Protein AF-A0A433CMC2-F1 (afdb_monomer)

Nearest PDB structures (foldseek):
  7rye-assembly1_B  TM=2.574E-01  e=6.140E+00  Salmonella enterica subsp. enterica serovar Typhimurium

Sequence (64 aa):
MIWNYIKADSFFRDYLPHVKNYKHKIRGKNGRGNPVEFPPADKAAIKAGLEQLFKDLSNDFKEL

Secondary structure (DSSP, 8-state):
-GGGTS-HHHHHHHT-TT---HHHHHHTB-TTS-B----HHHHHHHHHHHHHHHHHHHHHHHH-

Solvent-accessible surface area (backbone atoms only — not comparable to full-atom values): 3854 Å² total; per-residue (Å²): 113,75,65,81,82,41,64,55,72,58,50,37,57,76,63,34,70,81,66,70,66,52,71,29,30,74,68,42,27,45,99,85,66,49,77,35,68,71,52,73,68,54,51,52,50,50,52,55,36,50,57,48,52,54,50,54,53,54,50,57,64,72,75,110

Structure (mmCIF, N/CA/C/O backbone):
data_AF-A0A433CMC2-F1
#
_entry.id   AF-A0A433CMC2-F1
#
loop_
_atom_site.group_PDB
_atom_site.id
_ato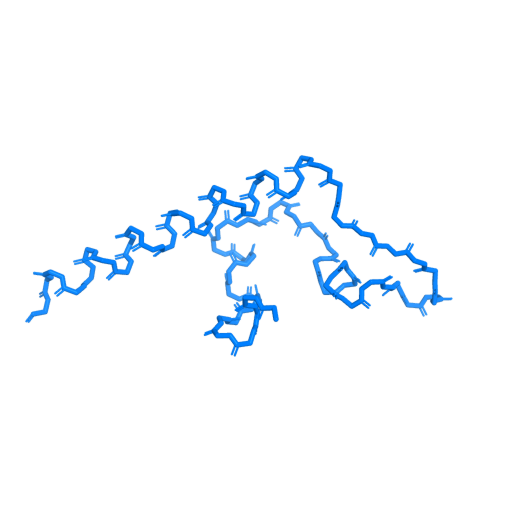m_site.type_symbol
_atom_site.label_atom_id
_atom_site.label_alt_id
_atom_site.label_comp_id
_atom_site.label_asym_id
_atom_site.label_entity_id
_atom_site.label_seq_id
_atom_site.pdbx_PDB_ins_code
_atom_site.Cartn_x
_atom_site.Cartn_y
_atom_site.Cartn_z
_atom_site.occupancy
_atom_site.B_iso_or_equiv
_atom_site.auth_seq_id
_atom_site.auth_comp_id
_atom_site.auth_asym_id
_atom_site.auth_atom_id
_atom_site.pdbx_PDB_model_num
ATOM 1 N N . MET A 1 1 ? 5.873 -11.365 2.811 1.00 77.19 1 MET A N 1
ATOM 2 C CA . MET A 1 1 ? 5.571 -9.918 2.660 1.00 77.19 1 MET A CA 1
ATOM 3 C C . MET A 1 1 ? 4.245 -9.627 3.352 1.00 77.19 1 MET A C 1
ATOM 5 O O . MET A 1 1 ? 3.451 -10.551 3.466 1.00 77.19 1 MET A O 1
ATOM 9 N N . ILE A 1 2 ? 3.985 -8.385 3.781 1.00 89.38 2 ILE A N 1
ATOM 10 C CA . ILE A 1 2 ? 2.719 -7.986 4.441 1.00 89.38 2 ILE A CA 1
ATOM 11 C C . ILE A 1 2 ? 1.463 -8.411 3.652 1.00 89.38 2 ILE A C 1
ATOM 13 O O . ILE A 1 2 ? 0.454 -8.790 4.235 1.00 89.38 2 ILE A O 1
ATOM 17 N N . TRP A 1 3 ? 1.574 -8.483 2.323 1.00 92.81 3 TRP A N 1
ATOM 18 C CA . TRP A 1 3 ? 0.536 -8.939 1.389 1.00 92.81 3 TRP A CA 1
ATOM 19 C C . TRP A 1 3 ? 0.095 -10.404 1.549 1.00 92.81 3 TRP A C 1
ATOM 21 O O .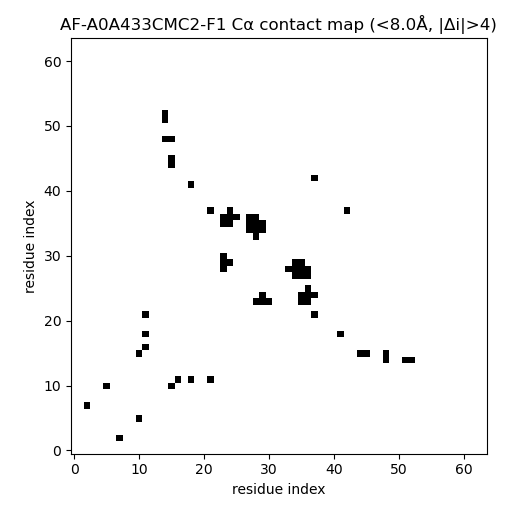 TRP A 1 3 ? -0.874 -10.808 0.918 1.00 92.81 3 TRP A O 1
ATOM 31 N N . ASN A 1 4 ? 0.784 -11.201 2.374 1.00 93.25 4 ASN A N 1
ATOM 32 C CA . ASN A 1 4 ? 0.333 -12.546 2.752 1.00 93.25 4 ASN A CA 1
ATOM 33 C C . ASN A 1 4 ? -0.788 -12.509 3.804 1.00 93.25 4 ASN A C 1
ATOM 35 O O . ASN A 1 4 ? -1.488 -13.499 3.976 1.00 93.25 4 ASN A O 1
ATOM 39 N N . TYR A 1 5 ? -0.929 -11.389 4.515 1.00 94.69 5 TYR A N 1
ATOM 40 C CA . TYR A 1 5 ? -1.882 -11.215 5.613 1.00 94.69 5 TYR A CA 1
ATOM 41 C C . TYR A 1 5 ? -3.019 -10.261 5.247 1.00 94.69 5 TYR A C 1
ATOM 43 O O . TYR A 1 5 ? -4.110 -10.368 5.795 1.00 94.69 5 TYR A O 1
ATOM 51 N N . ILE A 1 6 ? -2.779 -9.342 4.307 1.00 94.31 6 ILE A N 1
ATOM 52 C CA . ILE A 1 6 ? -3.778 -8.379 3.835 1.00 94.31 6 ILE A CA 1
ATOM 53 C C . ILE A 1 6 ? -3.917 -8.435 2.316 1.00 94.31 6 ILE A C 1
ATOM 55 O O . ILE A 1 6 ? -2.933 -8.560 1.581 1.00 94.31 6 ILE A O 1
ATOM 59 N N . LYS A 1 7 ? -5.148 -8.280 1.823 1.00 95.75 7 LYS A N 1
ATOM 60 C CA . LYS A 1 7 ? -5.415 -8.210 0.385 1.00 95.75 7 LYS A CA 1
ATOM 61 C C . LYS A 1 7 ? -4.893 -6.886 -0.171 1.00 95.75 7 LYS A C 1
ATOM 63 O O . LYS A 1 7 ? -5.485 -5.835 0.062 1.00 95.75 7 LYS A O 1
ATOM 68 N N . ALA A 1 8 ? -3.814 -6.957 -0.954 1.00 96.38 8 ALA A N 1
ATOM 69 C CA . ALA A 1 8 ? -3.194 -5.786 -1.575 1.00 96.38 8 ALA A CA 1
ATOM 70 C C . ALA A 1 8 ? -4.210 -4.942 -2.366 1.00 96.38 8 ALA A C 1
ATOM 72 O O . ALA A 1 8 ? -4.222 -3.726 -2.232 1.00 96.38 8 ALA A O 1
ATOM 73 N N . ASP A 1 9 ? -5.104 -5.578 -3.130 1.00 96.56 9 ASP A N 1
ATOM 74 C CA . ASP A 1 9 ? -6.102 -4.865 -3.939 1.00 96.56 9 ASP A CA 1
ATOM 75 C C . ASP A 1 9 ? -7.013 -3.962 -3.095 1.00 96.56 9 ASP A C 1
ATOM 77 O O . ASP A 1 9 ? -7.271 -2.831 -3.499 1.00 96.56 9 ASP A O 1
ATOM 81 N N . SER A 1 10 ? -7.462 -4.430 -1.925 1.00 97.00 10 SER A N 1
ATOM 82 C CA . SER A 1 10 ? -8.271 -3.614 -1.011 1.00 97.00 10 SER A CA 1
ATOM 83 C C . SER A 1 10 ? -7.428 -2.494 -0.409 1.00 97.00 10 SER A C 1
ATOM 85 O O . SER A 1 10 ? -7.798 -1.330 -0.492 1.00 97.00 10 SER A O 1
ATOM 87 N N . PHE A 1 11 ? -6.236 -2.826 0.095 1.00 97.81 11 PHE A N 1
ATOM 88 C CA . PHE A 1 11 ? -5.339 -1.846 0.705 1.00 97.81 11 PHE A CA 1
ATOM 89 C C . PHE A 1 11 ? -4.998 -0.683 -0.240 1.00 97.81 11 PHE A C 1
ATOM 91 O O . PHE A 1 11 ? -5.171 0.481 0.111 1.00 97.81 11 PHE A O 1
ATOM 98 N N . PHE A 1 12 ? -4.547 -0.977 -1.463 1.00 97.56 12 PHE A N 1
ATOM 99 C CA . PHE A 1 12 ? -4.177 0.063 -2.424 1.00 97.56 12 PHE A CA 1
ATOM 100 C C . PHE A 1 12 ? -5.384 0.827 -2.971 1.00 97.56 12 PHE A C 1
ATOM 102 O O . PHE A 1 12 ? -5.223 1.969 -3.382 1.00 97.56 12 PHE A O 1
ATOM 109 N N . ARG A 1 13 ? -6.585 0.243 -2.991 1.00 97.19 13 ARG A N 1
ATOM 110 C 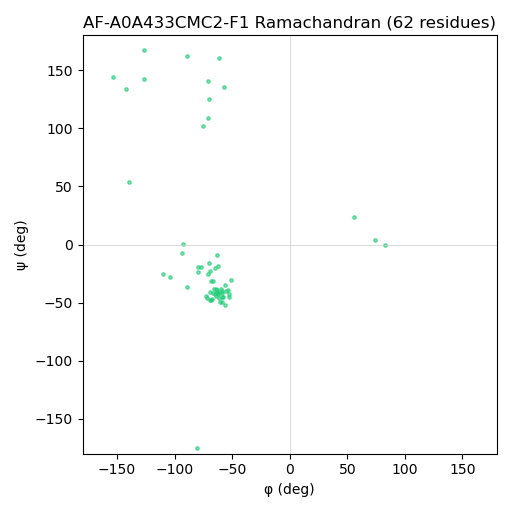CA . ARG A 1 13 ? -7.799 0.974 -3.375 1.00 97.19 13 ARG A CA 1
ATOM 111 C C . ARG A 1 13 ? -8.214 1.967 -2.291 1.00 97.19 13 ARG A C 1
ATOM 113 O O . ARG A 1 13 ? -8.502 3.113 -2.619 1.00 97.19 13 ARG A O 1
ATOM 120 N N . ASP A 1 14 ? -8.215 1.519 -1.041 1.00 97.75 14 ASP A N 1
ATOM 121 C CA . ASP A 1 14 ? -8.860 2.237 0.059 1.00 97.75 14 ASP A CA 1
ATOM 122 C C . ASP A 1 14 ? -7.894 3.238 0.722 1.00 97.75 14 ASP A C 1
ATOM 124 O O . ASP A 1 14 ? -8.284 4.362 1.025 1.00 97.75 14 ASP A O 1
ATOM 128 N N . TYR A 1 15 ? -6.605 2.893 0.842 1.00 97.56 15 TYR A N 1
ATOM 129 C CA . TYR A 1 15 ? -5.603 3.737 1.509 1.00 97.56 15 TYR A CA 1
ATOM 130 C C . TYR A 1 15 ? -4.665 4.469 0.544 1.00 97.56 15 TYR A C 1
ATOM 132 O O . TYR A 1 15 ? -4.143 5.530 0.878 1.00 97.56 15 TYR A O 1
ATOM 140 N N . LEU A 1 16 ? -4.406 3.918 -0.650 1.00 97.56 16 LEU A N 1
ATOM 141 C CA . LEU A 1 16 ? -3.379 4.438 -1.572 1.00 97.56 16 LEU A CA 1
ATOM 142 C C . LEU A 1 16 ? -3.805 4.431 -3.054 1.00 97.56 16 LEU A C 1
ATOM 144 O O . LEU A 1 16 ? -3.054 3.934 -3.903 1.00 97.56 16 LEU A O 1
ATOM 148 N N . PRO A 1 17 ? -4.960 5.025 -3.422 1.00 96.88 17 PRO A N 1
ATOM 149 C CA . PRO A 1 17 ? -5.517 4.926 -4.780 1.00 96.88 17 PRO A CA 1
ATOM 150 C C . PRO A 1 17 ? -4.622 5.538 -5.871 1.00 96.88 17 PRO A C 1
ATOM 152 O O . PRO A 1 17 ? -4.770 5.238 -7.064 1.00 96.88 17 PRO A O 1
ATOM 155 N N . HIS A 1 18 ? -3.679 6.397 -5.480 1.00 95.94 18 HIS A N 1
ATOM 156 C CA . HIS A 1 18 ? -2.700 7.026 -6.362 1.00 95.94 18 HIS A CA 1
ATOM 157 C C . HIS A 1 18 ? -1.518 6.103 -6.709 1.00 95.94 18 HIS A C 1
ATOM 159 O O . HIS A 1 18 ? -0.916 6.270 -7.771 1.00 95.94 18 HIS A O 1
ATOM 165 N N . VAL A 1 19 ? -1.208 5.091 -5.889 1.00 95.94 19 VAL A N 1
ATOM 166 C CA . VAL A 1 19 ? -0.106 4.157 -6.159 1.00 95.94 19 VAL A CA 1
ATOM 167 C C . VAL A 1 19 ? -0.527 3.173 -7.250 1.00 95.94 19 VAL A C 1
ATOM 169 O O . VAL A 1 19 ? -1.262 2.212 -7.029 1.00 95.94 19 VAL A O 1
ATOM 172 N N . LYS A 1 20 ? -0.047 3.404 -8.474 1.00 92.94 20 LYS A N 1
ATOM 173 C CA . LYS A 1 20 ? -0.337 2.547 -9.633 1.00 92.94 20 LYS A CA 1
ATOM 174 C C . LYS A 1 20 ? 0.680 1.419 -9.786 1.00 92.94 20 LYS A C 1
ATOM 176 O O . LYS A 1 20 ? 1.801 1.476 -9.270 1.00 92.94 20 LYS A O 1
ATOM 181 N N . ASN A 1 21 ? 0.292 0.401 -10.558 1.00 94.94 21 ASN A N 1
ATOM 182 C CA . ASN A 1 21 ? 1.124 -0.758 -10.899 1.00 94.94 21 ASN A CA 1
ATOM 183 C C . ASN A 1 21 ? 1.669 -1.519 -9.677 1.00 94.94 21 ASN A C 1
ATOM 185 O O . ASN A 1 21 ? 2.677 -2.218 -9.790 1.00 94.94 21 ASN A O 1
ATOM 189 N N . TYR A 1 22 ? 1.004 -1.417 -8.520 1.00 96.19 22 TYR A N 1
ATOM 190 C CA . TYR A 1 22 ? 1.437 -2.071 -7.283 1.00 96.19 22 TYR A CA 1
ATOM 191 C C . TYR A 1 22 ? 1.598 -3.585 -7.467 1.00 96.19 22 TYR A C 1
ATOM 193 O O . TYR A 1 22 ? 2.557 -4.149 -6.963 1.00 96.19 22 TYR A O 1
ATOM 201 N N . LYS A 1 23 ? 0.758 -4.240 -8.283 1.00 95.06 23 LYS A N 1
ATOM 202 C CA . LYS A 1 23 ? 0.885 -5.677 -8.600 1.00 95.06 23 LYS A CA 1
ATOM 203 C C . 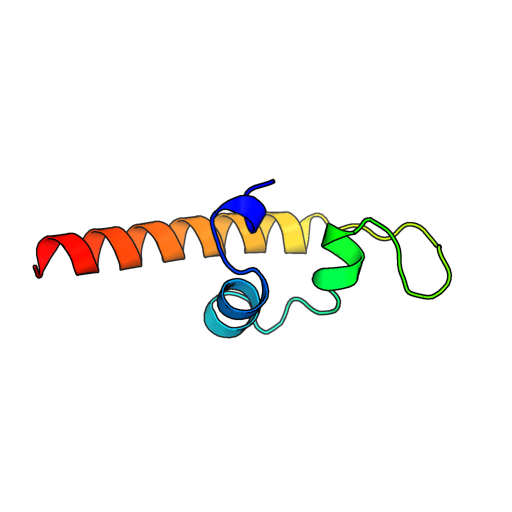LYS A 1 23 ? 2.240 -6.023 -9.227 1.00 95.06 23 LYS A C 1
ATOM 205 O O . LYS A 1 23 ? 2.884 -6.986 -8.820 1.00 95.06 23 LYS A O 1
ATOM 210 N N . HIS A 1 24 ? 2.703 -5.218 -10.186 1.00 96.44 24 HIS A N 1
ATOM 211 C CA . HIS A 1 24 ? 4.011 -5.409 -10.821 1.00 96.44 24 HIS A CA 1
ATOM 212 C C . HIS A 1 24 ? 5.160 -5.118 -9.855 1.00 96.44 24 HIS A C 1
ATOM 214 O O . HIS A 1 24 ? 6.129 -5.870 -9.831 1.00 96.44 24 HIS A O 1
ATOM 220 N N . LYS A 1 25 ? 5.026 -4.063 -9.042 1.00 95.75 25 LYS A N 1
ATOM 221 C CA . LYS A 1 25 ? 6.022 -3.661 -8.039 1.00 95.75 25 LYS A CA 1
ATOM 222 C C . LYS A 1 25 ? 6.164 -4.696 -6.916 1.00 95.75 25 LYS A C 1
ATOM 224 O O . LYS A 1 25 ? 7.276 -4.995 -6.508 1.00 95.75 25 LYS A O 1
ATOM 229 N N . ILE A 1 26 ? 5.062 -5.305 -6.471 1.00 95.50 26 ILE A N 1
ATOM 230 C CA . ILE A 1 26 ? 5.069 -6.428 -5.516 1.00 95.50 26 ILE A CA 1
ATOM 231 C C . ILE A 1 26 ? 5.751 -7.652 -6.132 1.00 95.50 26 ILE A C 1
ATOM 233 O O . ILE A 1 26 ? 6.553 -8.304 -5.472 1.00 95.50 26 ILE A O 1
ATOM 237 N N . ARG A 1 27 ? 5.463 -7.951 -7.407 1.00 94.31 27 ARG A N 1
ATOM 238 C CA . ARG A 1 27 ? 6.103 -9.054 -8.140 1.00 94.31 27 ARG A CA 1
ATOM 239 C C . ARG A 1 27 ? 7.584 -8.790 -8.454 1.00 94.31 27 ARG A C 1
ATOM 241 O O . ARG A 1 27 ? 8.281 -9.713 -8.862 1.00 94.31 27 ARG A O 1
ATOM 248 N N . GLY A 1 28 ? 8.043 -7.543 -8.345 1.00 96.06 28 GLY A N 1
ATOM 249 C CA . GLY A 1 28 ? 9.397 -7.114 -8.704 1.00 96.06 28 GLY A CA 1
ATOM 250 C C . GLY A 1 28 ? 9.663 -7.025 -10.210 1.00 96.06 28 GLY A C 1
ATOM 251 O O . GLY A 1 28 ? 10.789 -6.756 -10.613 1.00 96.06 28 GLY A O 1
ATOM 252 N N . LYS A 1 29 ? 8.658 -7.261 -11.067 1.00 97.06 29 LYS A N 1
ATOM 253 C CA . LYS A 1 29 ? 8.808 -7.227 -12.533 1.00 97.06 29 LYS A CA 1
ATOM 254 C C . LYS A 1 29 ? 7.508 -6.896 -13.261 1.00 97.06 29 LYS A C 1
ATOM 256 O O . LYS A 1 29 ? 6.432 -7.364 -12.872 1.00 97.06 29 LYS A O 1
ATOM 261 N N . ASN A 1 30 ? 7.605 -6.158 -14.367 1.00 95.44 30 ASN A N 1
ATOM 262 C CA . ASN A 1 30 ? 6.460 -5.821 -15.223 1.00 95.44 30 ASN A CA 1
ATOM 263 C C . ASN A 1 30 ? 6.066 -6.967 -16.183 1.00 95.44 30 ASN A C 1
ATOM 265 O O . ASN A 1 30 ? 6.609 -8.074 -16.121 1.00 95.44 30 ASN A O 1
ATOM 269 N N . GLY A 1 31 ? 5.102 -6.702 -17.074 1.00 92.88 31 GLY A N 1
ATOM 270 C CA . GLY A 1 31 ? 4.643 -7.654 -18.096 1.00 92.88 31 GLY A CA 1
ATOM 271 C C . GLY A 1 31 ? 5.696 -8.032 -19.146 1.00 92.88 31 GLY A C 1
ATOM 272 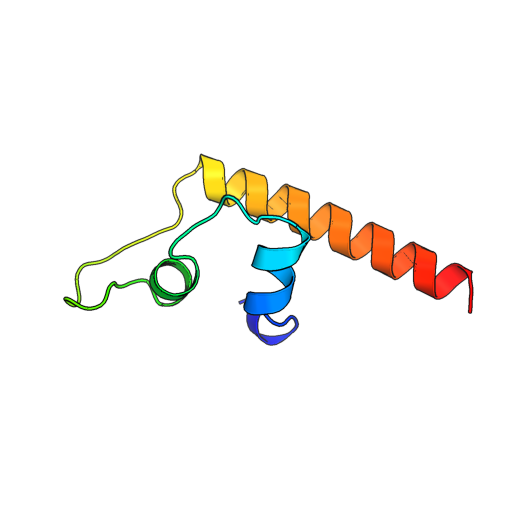O O . GLY A 1 31 ? 5.582 -9.089 -19.750 1.00 92.88 31 GLY A O 1
ATOM 273 N N . ARG A 1 32 ? 6.746 -7.218 -19.320 1.00 94.31 32 ARG A N 1
ATOM 274 C CA . ARG A 1 32 ? 7.882 -7.481 -20.222 1.00 94.31 32 ARG A CA 1
ATOM 275 C C . ARG A 1 32 ? 9.053 -8.182 -19.522 1.00 94.31 32 ARG A C 1
ATOM 277 O O . ARG A 1 32 ? 10.074 -8.419 -20.147 1.00 94.31 32 ARG A O 1
ATOM 284 N N . GLY A 1 33 ? 8.927 -8.482 -18.228 1.00 94.81 33 GLY A N 1
ATOM 285 C CA . GLY A 1 33 ? 9.990 -9.099 -17.430 1.00 94.81 33 GLY A CA 1
ATOM 286 C C . GLY A 1 33 ? 11.036 -8.122 -16.887 1.00 94.81 33 GLY A C 1
ATOM 287 O O . GLY A 1 33 ? 11.910 -8.556 -16.144 1.00 94.81 33 GLY A O 1
ATOM 288 N N . ASN A 1 34 ? 10.924 -6.821 -17.173 1.00 97.00 34 ASN A N 1
ATOM 289 C CA . ASN A 1 34 ? 11.861 -5.830 -16.642 1.00 97.00 34 ASN A CA 1
ATOM 290 C C . ASN A 1 34 ? 11.642 -5.645 -15.133 1.00 97.00 34 ASN A C 1
ATOM 292 O O . ASN A 1 34 ? 10.474 -5.590 -14.716 1.00 97.00 34 ASN A O 1
ATOM 296 N N . PRO A 1 35 ? 12.716 -5.487 -14.336 1.00 96.69 35 PRO A N 1
ATOM 297 C CA . PRO A 1 35 ? 12.615 -5.175 -12.917 1.00 96.69 35 PRO A CA 1
ATOM 298 C C . PRO A 1 35 ? 11.826 -3.889 -12.680 1.00 96.69 35 PRO A C 1
ATOM 300 O O . PRO A 1 35 ? 12.022 -2.891 -13.375 1.00 96.69 35 PRO A O 1
ATOM 303 N N . VAL A 1 36 ? 10.920 -3.913 -11.705 1.00 96.81 36 VAL A N 1
ATOM 304 C CA . VAL A 1 36 ? 10.182 -2.725 -11.262 1.00 96.81 36 VAL A CA 1
ATOM 305 C C . VAL A 1 36 ? 10.018 -2.787 -9.756 1.00 96.81 36 VAL A C 1
ATOM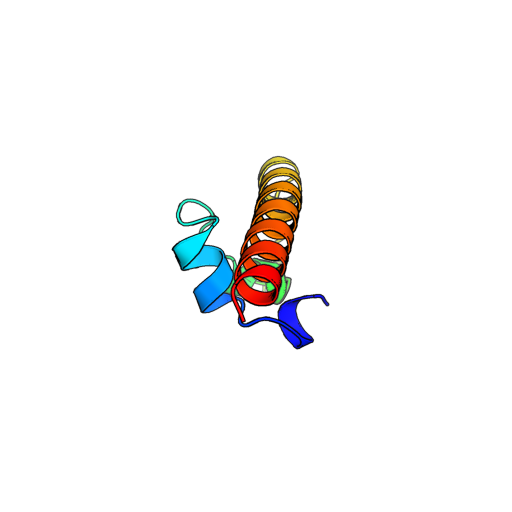 307 O O . VAL A 1 36 ? 9.583 -3.803 -9.220 1.00 96.81 36 VAL A O 1
ATOM 310 N N . GLU A 1 37 ? 10.289 -1.671 -9.093 1.00 96.31 37 GLU A N 1
ATOM 311 C CA . GLU A 1 37 ? 10.171 -1.541 -7.647 1.00 96.31 37 GLU A CA 1
ATOM 312 C C . GLU A 1 37 ? 9.291 -0.354 -7.254 1.00 96.31 37 GLU A C 1
ATOM 314 O O . GLU A 1 37 ? 8.949 0.512 -8.066 1.00 96.31 37 GLU A O 1
ATOM 319 N N . PHE A 1 38 ? 8.916 -0.313 -5.977 1.00 96.19 38 PHE A N 1
ATOM 320 C CA . PHE A 1 38 ? 8.330 0.885 -5.394 1.00 96.19 38 PHE A CA 1
ATOM 321 C C . PHE A 1 38 ? 9.403 1.978 -5.268 1.00 96.19 38 PHE A C 1
ATOM 323 O O . PHE A 1 38 ? 10.429 1.732 -4.624 1.00 96.19 38 PHE A O 1
ATOM 330 N N . PRO A 1 39 ? 9.186 3.184 -5.824 1.00 95.94 39 PRO A N 1
ATOM 331 C CA . PRO A 1 39 ? 10.052 4.318 -5.540 1.00 95.94 39 PRO A CA 1
ATOM 332 C C . PRO A 1 39 ? 10.016 4.662 -4.038 1.00 95.94 39 PRO A C 1
ATOM 334 O O . PRO A 1 39 ? 9.063 4.297 -3.343 1.00 95.94 39 PRO A O 1
ATOM 337 N N . PRO A 1 40 ? 11.019 5.391 -3.517 1.00 96.81 40 PRO A N 1
ATOM 338 C CA . PRO A 1 40 ? 11.073 5.767 -2.103 1.00 96.81 40 PRO A CA 1
ATOM 339 C C . PRO A 1 40 ? 9.804 6.470 -1.596 1.00 96.81 40 PRO A C 1
ATOM 341 O O . PRO A 1 40 ? 9.335 6.164 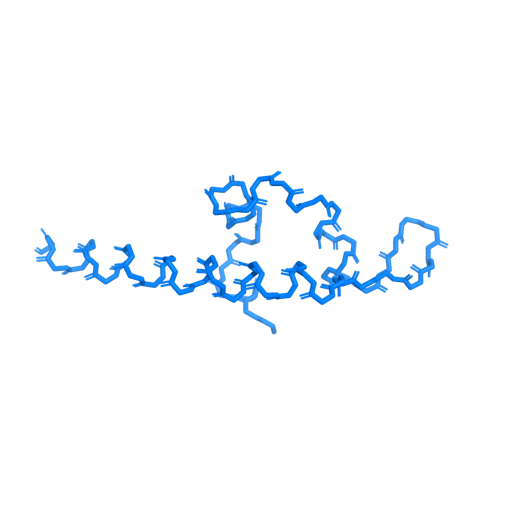-0.502 1.00 96.81 40 PRO A O 1
ATOM 344 N N . ALA A 1 41 ? 9.208 7.343 -2.416 1.00 95.81 41 ALA A N 1
ATOM 345 C CA . ALA A 1 41 ? 7.957 8.028 -2.093 1.00 95.81 41 ALA A CA 1
ATOM 346 C C . ALA A 1 41 ? 6.789 7.046 -1.885 1.00 95.81 41 ALA A C 1
ATOM 348 O O . ALA A 1 41 ? 6.092 7.125 -0.875 1.00 95.81 41 ALA A O 1
ATOM 349 N N . ASP A 1 42 ? 6.630 6.062 -2.777 1.00 96.38 42 ASP A N 1
ATOM 350 C CA . ASP A 1 42 ? 5.601 5.027 -2.628 1.00 96.38 42 ASP A CA 1
ATOM 351 C C . ASP A 1 42 ? 5.850 4.177 -1.375 1.00 96.38 42 ASP A C 1
ATOM 353 O O . ASP A 1 42 ? 4.903 3.818 -0.685 1.00 96.38 42 ASP A O 1
ATOM 357 N N . LYS A 1 43 ? 7.112 3.860 -1.048 1.00 96.62 43 LYS A N 1
ATOM 358 C CA . LYS A 1 43 ? 7.448 3.099 0.171 1.00 96.62 43 LYS A CA 1
ATOM 359 C C . LYS A 1 43 ? 7.029 3.860 1.434 1.00 96.62 43 LYS A C 1
ATOM 361 O O . LYS A 1 43 ? 6.463 3.255 2.344 1.00 96.62 43 LYS A O 1
ATOM 366 N N . ALA A 1 44 ? 7.264 5.172 1.476 1.00 97.12 44 ALA A N 1
ATOM 367 C CA . ALA A 1 44 ? 6.826 6.027 2.577 1.00 97.12 44 ALA A CA 1
ATOM 368 C C . ALA A 1 44 ? 5.290 6.086 2.678 1.00 97.12 44 ALA A C 1
ATOM 370 O O . ALA A 1 44 ? 4.743 5.908 3.766 1.00 97.12 44 ALA A O 1
ATOM 371 N N . ALA A 1 45 ? 4.596 6.241 1.546 1.00 97.44 45 ALA A N 1
ATOM 372 C CA . ALA A 1 45 ? 3.135 6.235 1.499 1.00 97.44 45 ALA A CA 1
ATOM 373 C C . ALA A 1 45 ? 2.544 4.884 1.945 1.00 97.44 45 ALA A C 1
ATOM 375 O O . ALA A 1 45 ? 1.588 4.853 2.714 1.00 97.44 45 ALA A O 1
ATOM 376 N N . ILE A 1 46 ? 3.153 3.761 1.541 1.00 97.50 46 ILE A N 1
ATOM 377 C CA . ILE A 1 46 ? 2.766 2.412 1.987 1.00 97.50 46 ILE A CA 1
ATOM 378 C C . ILE A 1 46 ? 2.870 2.282 3.501 1.00 97.50 46 ILE A C 1
ATOM 380 O O . ILE A 1 46 ? 1.944 1.771 4.127 1.00 97.50 46 ILE A O 1
ATOM 384 N N . LYS A 1 47 ? 3.962 2.768 4.098 1.00 97.25 47 LYS A N 1
ATOM 385 C CA . LYS A 1 47 ? 4.125 2.742 5.552 1.00 97.25 47 LYS A CA 1
ATOM 386 C C . LYS A 1 47 ? 3.015 3.536 6.251 1.00 97.25 47 LYS A C 1
ATOM 388 O O . LYS A 1 47 ? 2.363 2.992 7.135 1.00 97.25 47 LYS A O 1
ATOM 393 N N . ALA A 1 48 ? 2.762 4.768 5.812 1.00 98.00 48 ALA A N 1
ATOM 394 C CA . ALA A 1 48 ? 1.711 5.611 6.380 1.00 98.00 48 ALA A CA 1
ATOM 395 C C . ALA A 1 48 ? 0.309 4.990 6.222 1.00 98.00 48 ALA A C 1
ATOM 397 O O . ALA A 1 48 ? -0.479 4.984 7.164 1.00 98.00 48 ALA A O 1
ATOM 398 N N . GLY A 1 49 ? 0.010 4.405 5.057 1.00 97.62 49 GLY A N 1
ATOM 399 C CA . GLY A 1 49 ? -1.258 3.715 4.816 1.00 97.62 49 GLY A CA 1
ATOM 400 C C . GLY A 1 49 ? -1.456 2.498 5.723 1.00 97.62 49 GLY A C 1
ATOM 401 O O . GLY A 1 49 ? -2.556 2.278 6.219 1.00 97.62 49 GLY A O 1
ATOM 402 N N . LEU A 1 50 ? -0.397 1.722 5.988 1.00 97.56 50 LEU A N 1
ATOM 403 C CA . LEU A 1 50 ? -0.457 0.586 6.919 1.00 97.56 50 LEU A CA 1
ATOM 404 C C . LEU A 1 50 ? -0.688 1.043 8.363 1.00 97.56 50 LEU A C 1
ATOM 406 O O . LEU A 1 50 ? -1.484 0.436 9.072 1.00 97.56 50 LEU A O 1
ATOM 410 N N . GLU A 1 51 ? -0.022 2.116 8.793 1.00 97.62 51 GLU A N 1
ATOM 411 C CA . GLU A 1 51 ? -0.258 2.712 10.113 1.00 97.62 51 GLU A CA 1
ATOM 412 C C . GLU A 1 51 ? -1.715 3.163 10.276 1.00 97.62 51 GLU A C 1
ATOM 414 O O . GLU A 1 51 ? -2.288 2.971 11.346 1.00 97.62 51 GLU A O 1
ATOM 419 N N . GLN A 1 52 ? -2.328 3.717 9.225 1.00 97.81 52 GLN A N 1
ATOM 420 C CA . GLN A 1 52 ? -3.744 4.085 9.252 1.00 97.81 52 GLN A CA 1
ATOM 421 C C . GLN A 1 52 ? -4.657 2.853 9.313 1.00 97.81 52 GLN A C 1
ATOM 423 O O . GLN A 1 52 ? -5.508 2.791 10.193 1.00 97.81 52 GLN A O 1
ATOM 428 N N . LEU A 1 53 ? -4.425 1.840 8.471 1.00 96.88 53 LEU A N 1
ATOM 429 C CA . LEU A 1 53 ? -5.184 0.583 8.495 1.00 96.88 53 LEU A CA 1
ATOM 430 C C . LEU A 1 53 ? -5.195 -0.055 9.893 1.00 96.88 53 LEU A C 1
ATOM 432 O O . LEU A 1 53 ? -6.240 -0.486 10.372 1.00 96.88 53 LEU A O 1
ATOM 436 N N . PHE A 1 54 ? -4.046 -0.110 10.569 1.00 95.50 54 PHE A N 1
ATOM 437 C CA . PHE A 1 54 ? -3.983 -0.689 11.913 1.00 95.50 54 PHE A CA 1
ATOM 438 C C . PHE A 1 54 ? -4.708 0.152 12.968 1.00 95.50 54 PHE A C 1
ATOM 440 O O . PHE A 1 54 ? -5.245 -0.415 13.919 1.00 95.50 54 PHE A O 1
ATOM 447 N N . LYS A 1 55 ? -4.746 1.481 12.813 1.00 97.00 55 LYS A N 1
ATOM 448 C CA . LYS A 1 55 ? -5.542 2.352 13.689 1.00 97.00 55 LYS A CA 1
ATOM 449 C C . LYS A 1 55 ? -7.034 2.119 13.491 1.00 97.00 55 LYS A C 1
ATOM 451 O O . LYS A 1 55 ? -7.730 1.955 14.486 1.00 97.00 55 LYS A O 1
ATOM 456 N N . ASP A 1 56 ? -7.491 2.065 12.242 1.00 96.19 56 ASP A N 1
ATOM 457 C CA . ASP A 1 56 ? -8.897 1.815 11.912 1.00 96.19 56 ASP A CA 1
ATOM 458 C C . ASP A 1 56 ? -9.334 0.461 12.485 1.00 96.19 56 ASP A C 1
ATOM 460 O O . ASP A 1 56 ? -10.271 0.395 13.272 1.00 96.19 56 ASP A O 1
ATOM 464 N N . LEU A 1 57 ? -8.547 -0.591 12.235 1.00 93.81 57 LEU A N 1
ATOM 465 C CA . LEU A 1 57 ? -8.801 -1.925 12.776 1.00 93.81 57 LEU A CA 1
ATOM 466 C C . LEU A 1 57 ? -8.832 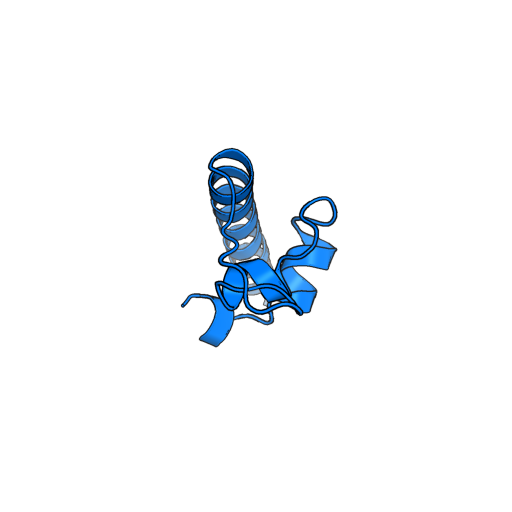-1.940 14.315 1.00 93.81 57 LEU A C 1
ATOM 468 O O . LEU A 1 57 ? -9.656 -2.619 14.920 1.00 93.81 57 LEU A O 1
ATOM 472 N N . SER A 1 58 ? -7.933 -1.197 14.971 1.00 95.25 58 SER A N 1
ATOM 473 C CA . SER A 1 58 ? -7.938 -1.092 16.432 1.00 95.25 58 SER A CA 1
ATOM 474 C C . SER A 1 58 ? -9.170 -0.366 16.968 1.00 95.25 58 SER A C 1
ATOM 476 O O . SER A 1 58 ? -9.560 -0.656 18.098 1.00 95.25 58 SER A O 1
ATOM 478 N N . ASN A 1 59 ? -9.725 0.596 16.232 1.00 95.06 59 ASN A N 1
ATOM 479 C CA . ASN A 1 59 ? -10.952 1.281 16.623 1.00 95.06 59 ASN A CA 1
ATOM 480 C C . ASN A 1 59 ? -12.161 0.364 16.440 1.00 95.06 59 ASN A C 1
ATOM 482 O O . ASN A 1 59 ? -12.924 0.222 17.389 1.00 95.06 59 ASN A O 1
ATOM 486 N N . ASP A 1 60 ? -12.251 -0.350 15.315 1.00 93.94 60 ASP A N 1
ATOM 487 C CA . ASP A 1 60 ? -13.316 -1.331 15.069 1.00 93.94 60 ASP A CA 1
ATOM 488 C C . ASP A 1 60 ? -13.381 -2.383 16.192 1.00 93.94 60 ASP A C 1
ATOM 490 O O . ASP A 1 60 ? -14.456 -2.733 16.669 1.00 93.94 60 ASP A O 1
ATOM 494 N N . PHE A 1 61 ? -12.228 -2.848 16.692 1.00 92.44 61 PHE A N 1
ATOM 495 C CA . PHE A 1 61 ? -12.183 -3.781 17.826 1.00 92.44 61 PHE A CA 1
ATOM 496 C C . PHE A 1 61 ? -12.607 -3.184 19.174 1.00 92.44 61 PHE A C 1
ATOM 498 O O . PHE A 1 61 ? -12.962 -3.947 20.066 1.00 92.44 61 PHE A O 1
ATOM 505 N N . LYS A 1 62 ? -12.537 -1.861 19.365 1.00 90.44 62 LYS A N 1
ATOM 506 C CA . LYS A 1 62 ? -13.022 -1.207 20.597 1.00 90.44 62 LYS A CA 1
ATOM 507 C C . LYS A 1 62 ? -14.537 -1.020 20.600 1.00 90.44 62 LYS A C 1
ATOM 509 O O . LYS A 1 62 ? -15.097 -0.771 21.663 1.00 90.44 62 LYS A O 1
ATOM 514 N N . GLU A 1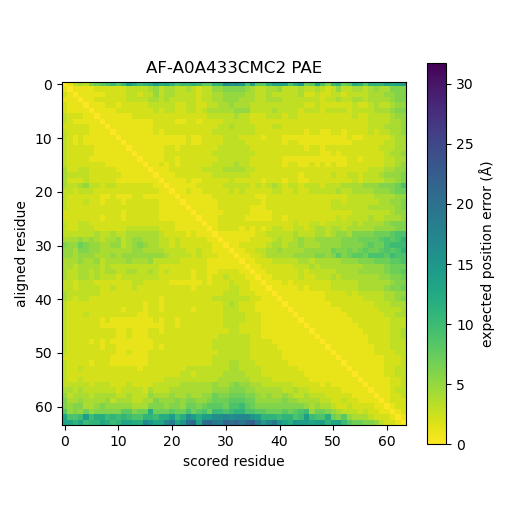 63 ? -15.160 -1.065 19.428 1.00 82.00 63 GLU A N 1
ATOM 515 C CA . GLU A 1 63 ? -16.602 -0.877 19.247 1.00 82.00 63 GLU A CA 1
ATOM 516 C C . GLU A 1 63 ? -17.387 -2.203 19.247 1.00 82.00 63 GLU A C 1
ATOM 518 O O . GLU A 1 63 ? -18.618 -2.175 19.269 1.00 82.00 63 GLU A O 1
ATOM 523 N N . LEU A 1 64 ? -16.686 -3.346 19.249 1.00 71.81 64 LEU A N 1
ATOM 524 C CA . LEU A 1 64 ? -17.229 -4.699 19.442 1.00 71.81 64 LEU A CA 1
ATOM 525 C C . LEU A 1 64 ? -17.415 -5.037 20.927 1.00 71.81 64 LEU A C 1
ATOM 527 O O . LEU A 1 64 ? -18.443 -5.682 21.238 1.00 71.81 64 LEU A O 1
#

Mean predicted aligned error: 2.98 Å

pLDDT: mean 94.94, std 4.43, range [71.81, 98.0]

Radius of gyration: 13.45 Å; Cα contacts (8 Å, |Δi|>4): 34; chains: 1; bounding box: 30×21×41 Å

Foldseek 3Di:
DCCVVDPPVCLCVPQNVPDPPVVQQVVQHDPVRDGDHDDPVSVVSSVVSVVVVVVVVVVVVVVD